Protein AF-A0A329RQS7-F1 (afdb_monomer)

Mean predicted aligned error: 16.77 Å

Sequence (158 aa):
MLISIALVVTLAASLAPSSAFSFSSLFDESSTSARTAVDSSSTGVDADLSDGSDIKPRQPMLDAKEWFLSEEEITDSRGGIPRDDMAVYTTGNKVASYTVADEFFNAVYDDLSATNEGDRVMLATWMAALVPLKPDEDPTGKKTGFKEVFSGIVERGG

Foldseek 3Di:
DDDDDDDDDDDDDDDDDDDDDDCVVVPPPPDDDDDDDDDDDDPPPPPPPDPCPPPDDDDDDPDVPVVWDDQCRVCVVVVNHGDPPDDRDDPPDDDDDDPDLLVVLVVVLVVLQPAAAPDDDDDDDPDDDQAFSHCVVPVPNPCRTPVNSVVVNVVRHD

Organism: NCBI:txid29920

Radius of gyration: 29.89 Å; Cα contacts (8 Å, |Δi|>4): 91; chains: 1; bounding box: 60×69×87 Å

Structure (mmCIF, N/CA/C/O backbone):
data_AF-A0A329RQS7-F1
#
_entry.id   AF-A0A329RQS7-F1
#
loop_
_atom_site.group_PDB
_atom_site.id
_atom_site.type_symbol
_atom_site.label_atom_id
_atom_site.label_alt_id
_atom_site.label_comp_id
_atom_site.label_asym_id
_atom_site.label_entity_id
_atom_site.label_seq_id
_atom_site.pdbx_PDB_ins_code
_atom_site.Cartn_x
_atom_site.Cartn_y
_atom_site.Cartn_z
_atom_site.occupancy
_atom_site.B_iso_or_equiv
_atom_site.auth_seq_id
_atom_site.auth_comp_id
_atom_site.auth_asym_id
_atom_site.auth_atom_id
_atom_site.pdbx_PDB_model_num
ATOM 1 N N . MET A 1 1 ? -32.524 24.913 57.930 1.00 37.19 1 MET A N 1
ATOM 2 C CA . MET A 1 1 ? -32.203 25.928 56.908 1.00 37.19 1 MET A CA 1
ATOM 3 C C . MET A 1 1 ? -30.880 25.520 56.276 1.00 37.19 1 MET A C 1
ATOM 5 O O . MET A 1 1 ? -29.849 25.660 56.913 1.00 37.19 1 MET A O 1
ATOM 9 N N . LEU A 1 2 ? -30.929 24.885 55.105 1.00 34.84 2 LEU A N 1
ATOM 10 C CA . LEU A 1 2 ? -29.767 24.407 54.349 1.00 34.84 2 LEU A CA 1
ATOM 11 C C . LEU A 1 2 ? -30.002 24.833 52.899 1.00 34.84 2 LEU A C 1
ATOM 13 O O . LEU A 1 2 ? -30.989 24.432 52.287 1.00 34.84 2 LEU A O 1
ATOM 17 N N . ILE A 1 3 ? -29.157 25.737 52.413 1.00 41.22 3 ILE A N 1
ATOM 18 C CA . ILE A 1 3 ? -29.257 26.346 51.087 1.00 41.22 3 ILE A CA 1
ATOM 19 C C . ILE A 1 3 ? -28.595 25.388 50.093 1.00 41.22 3 ILE A C 1
ATOM 21 O O . ILE A 1 3 ? -27.411 25.088 50.219 1.00 41.22 3 ILE A O 1
ATOM 25 N N . SER A 1 4 ? -29.369 24.893 49.126 1.00 39.28 4 SER A N 1
ATOM 26 C CA . SER A 1 4 ? -28.854 24.142 47.976 1.00 39.28 4 SER A CA 1
ATOM 27 C C . SER A 1 4 ? -28.375 25.130 46.913 1.00 39.28 4 SER A C 1
ATOM 29 O O . SER A 1 4 ? -29.148 25.984 46.485 1.00 39.28 4 SER A O 1
ATOM 31 N N . ILE A 1 5 ? -27.115 25.024 46.488 1.00 44.94 5 ILE A N 1
ATOM 32 C CA . ILE A 1 5 ? -26.563 25.795 45.367 1.00 44.94 5 ILE A CA 1
ATOM 33 C C . ILE A 1 5 ? -26.528 24.868 44.152 1.00 44.94 5 ILE A C 1
ATOM 35 O O . ILE A 1 5 ? -25.780 23.894 44.132 1.00 44.94 5 ILE A O 1
ATOM 39 N N . ALA A 1 6 ? -27.357 25.163 43.152 1.00 44.59 6 ALA A N 1
ATOM 40 C CA . ALA A 1 6 ? -27.298 24.533 41.839 1.00 44.59 6 ALA A CA 1
ATOM 41 C C . ALA A 1 6 ? -26.322 25.320 40.950 1.00 44.59 6 ALA A C 1
ATOM 43 O O . ALA A 1 6 ? -26.495 26.523 40.754 1.00 44.59 6 ALA A O 1
ATOM 44 N N . LEU A 1 7 ? -25.301 24.647 40.419 1.00 34.69 7 LEU A N 1
ATOM 45 C CA . LEU A 1 7 ? -24.380 25.201 39.428 1.00 34.69 7 LEU A CA 1
ATOM 46 C C . LEU A 1 7 ? -24.912 24.859 38.028 1.00 34.69 7 LEU A C 1
ATOM 48 O O . LEU A 1 7 ? -24.863 23.705 37.609 1.00 34.69 7 LEU A O 1
ATOM 52 N N . VAL A 1 8 ? -25.428 25.856 37.313 1.00 44.06 8 VAL A N 1
ATOM 53 C CA . VAL A 1 8 ? -25.793 25.743 35.893 1.00 44.06 8 VAL A CA 1
ATOM 54 C C . VAL A 1 8 ? -24.621 26.268 35.069 1.00 44.06 8 VAL A C 1
ATOM 56 O O . VAL A 1 8 ? -24.262 27.437 35.183 1.00 44.06 8 VAL A O 1
ATOM 59 N N . VAL A 1 9 ? -24.016 25.410 34.247 1.00 41.53 9 VAL A N 1
ATOM 60 C CA . VAL A 1 9 ? -22.969 25.796 33.290 1.00 41.53 9 VAL A CA 1
ATOM 61 C C . VAL A 1 9 ? -23.601 25.865 31.901 1.00 41.53 9 VAL A C 1
ATOM 63 O O . VAL A 1 9 ? -23.845 24.844 31.265 1.00 41.53 9 VAL A O 1
ATOM 66 N N . THR A 1 10 ? -23.903 27.075 31.434 1.00 47.44 10 THR A N 1
ATOM 67 C CA . THR A 1 10 ? -24.299 27.343 30.045 1.00 47.44 10 THR A CA 1
ATOM 68 C C . THR A 1 10 ? -23.053 27.462 29.170 1.00 47.44 10 THR A C 1
ATOM 70 O O . THR A 1 10 ? -22.298 28.424 29.301 1.00 47.44 10 THR A O 1
ATOM 73 N N . LEU A 1 11 ? -22.842 26.501 28.267 1.00 43.25 11 LEU A N 1
ATOM 74 C CA . LEU A 1 11 ? -21.805 26.562 27.237 1.00 43.25 11 LEU A CA 1
ATOM 75 C C . LEU A 1 11 ? -22.360 27.300 26.008 1.00 43.25 11 LEU A C 1
ATOM 77 O O . LEU A 1 11 ? -23.133 26.739 25.236 1.00 43.25 11 LEU A O 1
ATOM 81 N N . ALA A 1 12 ? -21.991 28.570 25.839 1.00 45.19 12 ALA A N 1
ATOM 82 C CA . ALA A 1 12 ? -22.287 29.324 24.625 1.00 45.19 12 ALA A CA 1
ATOM 83 C C . ALA A 1 12 ? -21.252 28.967 23.545 1.00 45.19 12 ALA A C 1
ATOM 85 O O . ALA A 1 12 ? -20.104 29.402 23.612 1.00 45.19 12 ALA A O 1
ATOM 86 N N . ALA A 1 13 ? -21.645 28.164 22.555 1.00 46.25 13 ALA A N 1
ATOM 87 C CA . ALA A 1 13 ? -20.839 27.935 21.361 1.00 46.25 13 ALA A CA 1
ATOM 88 C C . ALA A 1 13 ? -20.975 29.1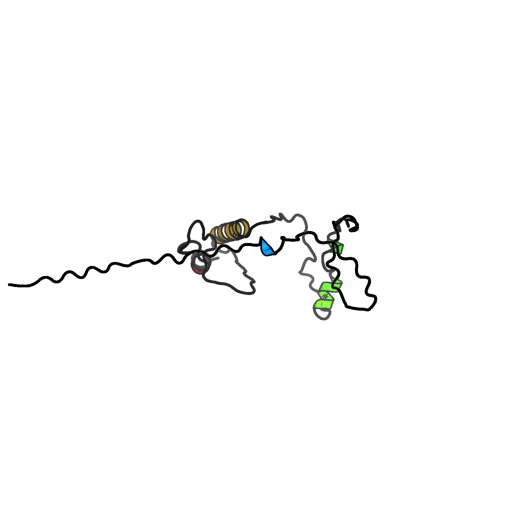48 20.424 1.00 46.25 13 ALA A C 1
ATOM 90 O O . ALA A 1 13 ? -21.986 29.303 19.739 1.00 46.25 13 ALA A O 1
ATOM 91 N N . SER A 1 14 ? -19.978 30.034 20.399 1.00 49.66 14 SER A N 1
ATOM 92 C CA . SER A 1 14 ? -19.885 31.063 19.362 1.00 49.66 14 SER A CA 1
ATOM 93 C C . SER A 1 14 ? -19.441 30.404 18.053 1.00 49.66 14 SER A C 1
ATOM 95 O O . SER A 1 14 ? -18.270 30.055 17.902 1.00 49.66 14 SER A O 1
ATOM 97 N N . LEU A 1 15 ? -20.371 30.220 17.112 1.00 46.75 15 LEU A N 1
ATOM 98 C CA . LEU A 1 15 ? -20.053 29.896 15.721 1.00 46.75 15 LEU A CA 1
ATOM 99 C C . LEU A 1 15 ? -19.273 31.076 15.130 1.00 46.75 15 LEU A C 1
ATOM 101 O O . LEU A 1 15 ? -19.827 32.161 14.953 1.00 46.75 15 LEU A O 1
ATOM 105 N N . ALA A 1 16 ? -17.984 30.886 14.858 1.00 56.25 16 ALA A N 1
ATOM 106 C CA . ALA A 1 16 ? -17.230 31.849 14.070 1.00 56.25 16 ALA A CA 1
ATOM 107 C C . ALA A 1 16 ? -17.782 31.845 12.630 1.00 56.25 16 ALA A C 1
ATOM 109 O O . ALA A 1 16 ? -18.023 30.763 12.084 1.00 56.25 16 ALA A O 1
ATOM 110 N N . PRO A 1 17 ? -18.008 33.014 12.008 1.00 52.38 17 PRO A N 1
ATOM 111 C CA . PRO A 1 17 ? -18.493 33.076 10.637 1.00 52.38 17 PRO A CA 1
ATOM 112 C C . PRO A 1 17 ? -17.453 32.465 9.693 1.00 52.38 17 PRO A C 1
ATOM 114 O O . PRO A 1 17 ? -16.278 32.829 9.715 1.00 52.38 17 PRO A O 1
ATOM 117 N N . SER A 1 18 ? -17.890 31.510 8.877 1.00 55.22 18 SER A N 1
ATOM 118 C CA . SER A 1 18 ? -17.082 30.895 7.830 1.00 55.22 18 SER A CA 1
ATOM 119 C C . SER A 1 18 ? -16.795 31.936 6.749 1.00 55.22 18 SER A C 1
ATOM 121 O O . SER A 1 18 ? -17.705 32.374 6.046 1.00 55.22 18 SER A O 1
ATOM 123 N N . SER A 1 19 ? -15.540 32.350 6.611 1.00 58.09 19 SER A N 1
ATOM 124 C CA . SER A 1 19 ? -15.122 33.199 5.497 1.00 58.09 19 SER A CA 1
ATOM 125 C C . SER A 1 19 ? -15.087 32.362 4.219 1.00 58.09 19 SER A C 1
ATOM 127 O O . SER A 1 19 ? -14.251 31.472 4.080 1.00 58.09 19 SER A O 1
ATOM 129 N N . ALA A 1 20 ? -16.001 32.633 3.289 1.00 60.44 20 ALA A N 1
ATOM 130 C CA . ALA A 1 20 ? -15.934 32.092 1.938 1.00 60.44 20 ALA A CA 1
ATOM 131 C C . ALA A 1 20 ? -14.853 32.842 1.145 1.00 60.44 20 ALA A C 1
ATOM 133 O O . ALA A 1 20 ? -14.838 34.074 1.112 1.00 60.44 20 ALA A O 1
ATOM 134 N N . PHE A 1 21 ? -13.951 32.106 0.501 1.00 54.41 21 PHE A N 1
ATOM 135 C CA . PHE A 1 21 ? -13.006 32.683 -0.450 1.00 54.41 21 PHE A CA 1
ATOM 136 C C . PHE A 1 21 ? -13.760 33.072 -1.729 1.00 54.41 21 PHE A C 1
ATOM 138 O O . PHE A 1 21 ? -14.478 32.251 -2.298 1.00 54.41 21 PHE A O 1
ATOM 145 N N . SER A 1 22 ? -13.615 34.325 -2.168 1.00 59.66 22 SER A N 1
ATOM 146 C CA . SER A 1 22 ? -14.189 34.822 -3.422 1.00 59.66 22 SER A CA 1
ATOM 147 C C . SER A 1 22 ? -13.079 35.090 -4.434 1.00 59.66 22 SER A C 1
ATOM 149 O O . SER A 1 22 ? -12.113 35.783 -4.123 1.00 59.66 22 SER A O 1
ATOM 151 N N . PHE A 1 23 ? -13.237 34.556 -5.646 1.00 60.09 23 PHE A N 1
ATOM 152 C CA . PHE A 1 23 ? -12.310 34.734 -6.771 1.00 60.09 23 PHE A CA 1
ATOM 153 C C . PHE A 1 23 ? -12.781 35.798 -7.771 1.00 60.09 23 PHE A C 1
ATOM 155 O O . PHE A 1 23 ? -12.203 35.933 -8.845 1.00 60.09 23 PHE A O 1
ATOM 162 N N . SER A 1 24 ? -13.821 36.571 -7.443 1.00 62.41 24 SER A N 1
ATOM 163 C CA . SER A 1 24 ? -14.391 37.569 -8.358 1.00 62.41 24 SER A CA 1
ATOM 164 C C . SER A 1 24 ? -13.375 38.620 -8.813 1.00 62.41 24 SER A C 1
ATOM 166 O O . SER A 1 24 ? -13.443 39.067 -9.949 1.00 62.41 24 SER A O 1
ATOM 168 N N . SER A 1 25 ? -12.393 38.966 -7.976 1.00 59.50 25 SER A N 1
ATOM 169 C CA . SER A 1 25 ? -11.342 39.925 -8.342 1.00 59.50 25 SER A CA 1
ATOM 170 C C . SER A 1 25 ? -10.307 39.370 -9.323 1.00 59.50 25 SER A C 1
ATOM 172 O O . SER A 1 25 ? -9.495 40.135 -9.827 1.00 59.50 25 SER A O 1
ATOM 174 N N . LEU A 1 26 ? -10.280 38.052 -9.550 1.00 62.12 26 LEU A N 1
ATOM 175 C CA . LEU A 1 26 ? -9.303 37.409 -10.430 1.00 62.12 26 LEU A CA 1
ATOM 176 C C . LEU A 1 26 ? -9.749 37.438 -11.902 1.00 62.12 26 LEU A C 1
ATOM 178 O O . LEU A 1 26 ? -8.913 37.313 -12.787 1.00 62.12 26 LEU A O 1
ATOM 182 N N . PHE A 1 27 ? -11.043 37.655 -12.159 1.00 65.56 27 PHE A N 1
ATOM 183 C CA . PHE A 1 27 ? -11.628 37.678 -13.505 1.00 65.56 27 PHE A CA 1
ATOM 184 C C . PHE A 1 27 ? -12.281 39.018 -13.873 1.00 65.56 27 PHE A C 1
ATOM 186 O O . PHE A 1 27 ? -12.952 39.105 -14.899 1.00 65.56 27 PHE A O 1
ATOM 193 N N . ASP A 1 28 ? -12.104 40.063 -13.058 1.00 46.34 28 ASP A N 1
ATOM 194 C CA . ASP A 1 28 ? -12.634 41.398 -13.354 1.00 46.34 28 ASP A CA 1
ATOM 195 C C . ASP A 1 28 ? -11.694 42.148 -14.312 1.00 46.34 28 ASP A C 1
ATOM 197 O O . ASP A 1 28 ? -11.017 43.114 -13.960 1.00 46.34 28 ASP A O 1
ATOM 201 N N . GLU A 1 29 ? -11.598 41.651 -15.545 1.00 52.84 29 GLU A N 1
ATOM 202 C CA . GLU A 1 29 ? -10.925 42.351 -16.634 1.00 52.84 29 GLU A CA 1
ATOM 203 C C . GLU A 1 29 ? -11.917 43.336 -17.268 1.00 52.84 29 GLU A C 1
ATOM 205 O O . GLU A 1 29 ? -12.576 43.058 -18.273 1.00 52.84 29 GLU A O 1
ATOM 210 N N . SER A 1 30 ? -12.057 44.519 -16.659 1.00 48.28 30 SER A N 1
ATOM 211 C CA . SER A 1 30 ? -12.755 45.621 -17.318 1.00 48.28 30 SER A CA 1
ATOM 212 C C . SER A 1 30 ? -11.907 46.092 -18.503 1.00 48.28 30 SER A C 1
ATOM 214 O O . SER A 1 30 ? -10.851 46.710 -18.356 1.00 48.28 30 SER A O 1
ATOM 216 N N . SER A 1 31 ? -12.381 45.757 -19.695 1.00 53.84 31 SER A N 1
ATOM 217 C CA . SER A 1 31 ? -11.849 46.150 -20.991 1.00 53.84 31 SER A CA 1
ATOM 218 C C . SER A 1 31 ? -11.567 47.654 -21.069 1.00 53.84 31 SER A C 1
ATOM 220 O O . SER A 1 31 ? -12.496 48.455 -21.151 1.00 53.84 31 SER A O 1
ATOM 222 N N . THR A 1 32 ? -10.293 48.052 -21.115 1.00 38.25 32 THR A N 1
ATOM 223 C CA . THR A 1 32 ? -9.894 49.363 -21.647 1.00 38.25 32 THR A CA 1
ATOM 224 C C . THR A 1 32 ? -8.650 49.213 -22.510 1.00 38.25 32 THR A C 1
ATOM 226 O O . THR A 1 32 ? -7.540 49.001 -22.031 1.00 38.25 32 THR A O 1
ATOM 229 N N . SER A 1 33 ? -8.854 49.342 -23.821 1.00 51.50 33 SER A N 1
ATOM 230 C CA . SER A 1 33 ? -7.791 49.488 -24.806 1.00 51.50 33 SER A CA 1
ATOM 231 C C . SER A 1 33 ? -6.909 50.697 -24.485 1.00 51.50 33 SER A C 1
ATOM 233 O O . SER A 1 33 ? -7.376 51.832 -24.527 1.00 51.50 33 SER A O 1
ATOM 235 N N . ALA A 1 34 ? -5.614 50.469 -24.285 1.00 37.56 34 ALA A N 1
ATOM 236 C CA . ALA A 1 34 ? -4.595 51.497 -24.446 1.00 37.56 34 ALA A CA 1
ATOM 237 C C . ALA A 1 34 ? -3.377 50.884 -25.144 1.00 37.56 34 ALA A C 1
ATOM 239 O O . ALA A 1 34 ? -2.649 50.062 -24.596 1.00 37.56 34 ALA A O 1
ATOM 240 N N . ARG A 1 35 ? -3.207 51.270 -26.409 1.00 49.19 35 ARG A N 1
ATOM 241 C CA . ARG A 1 35 ? -2.043 50.956 -27.232 1.00 49.19 35 ARG A CA 1
ATOM 242 C C . ARG A 1 35 ? -0.842 51.726 -26.688 1.00 49.19 35 ARG A C 1
ATOM 244 O O . ARG A 1 35 ? -0.833 52.949 -26.797 1.00 49.19 35 ARG A O 1
ATOM 251 N N . THR A 1 36 ? 0.185 51.021 -26.227 1.00 33.25 36 THR A N 1
ATOM 252 C CA . THR A 1 36 ? 1.517 51.609 -26.053 1.00 33.25 36 THR A CA 1
ATOM 253 C C . THR A 1 36 ? 2.557 50.574 -26.454 1.00 33.25 36 THR A C 1
ATOM 255 O O . THR A 1 36 ? 2.734 49.564 -25.782 1.00 33.25 36 THR A O 1
ATOM 258 N N . ALA A 1 37 ? 3.207 50.807 -27.593 1.00 51.38 37 ALA A N 1
ATOM 259 C CA . ALA A 1 37 ? 4.373 50.045 -28.007 1.00 51.38 37 ALA A CA 1
ATOM 260 C C . ALA A 1 37 ? 5.547 50.414 -27.091 1.00 51.38 37 ALA A C 1
ATOM 262 O O . ALA A 1 37 ? 5.928 51.583 -27.033 1.00 51.38 37 ALA A O 1
ATOM 263 N N . VAL A 1 38 ? 6.107 49.428 -26.388 1.00 36.81 38 VAL A N 1
ATOM 264 C CA . VAL A 1 38 ? 7.395 49.545 -25.697 1.00 36.81 38 VAL A CA 1
ATOM 265 C C . VAL A 1 38 ? 8.203 48.294 -26.012 1.00 36.81 38 VAL A C 1
ATOM 267 O O . VAL A 1 38 ? 7.871 47.189 -25.594 1.00 36.81 38 VAL A O 1
ATOM 270 N N . ASP A 1 39 ? 9.244 48.512 -26.803 1.00 48.09 39 ASP A N 1
ATOM 271 C CA . ASP A 1 39 ? 10.346 47.593 -27.035 1.00 48.09 39 ASP A CA 1
ATOM 272 C C . ASP A 1 39 ? 11.293 47.644 -25.827 1.00 48.09 39 ASP A C 1
ATOM 274 O O . ASP A 1 39 ? 11.769 48.728 -25.479 1.00 48.09 39 ASP A O 1
ATOM 278 N N . SER A 1 40 ? 11.513 46.497 -25.176 1.00 40.81 40 SER A N 1
ATOM 279 C CA . SER A 1 40 ? 12.759 46.055 -24.516 1.00 40.81 40 SER A CA 1
ATOM 280 C C . SER A 1 40 ? 12.462 45.047 -23.402 1.00 40.81 40 SER A C 1
ATOM 282 O O . SER A 1 40 ? 11.934 45.397 -22.349 1.00 40.81 40 SER A O 1
ATOM 284 N N . SER A 1 41 ? 12.868 43.800 -23.649 1.00 46.62 41 SER A N 1
ATOM 285 C CA . SER A 1 41 ? 13.385 42.828 -22.674 1.00 46.62 41 SER A CA 1
ATOM 286 C C . SER A 1 41 ? 12.870 42.937 -21.229 1.00 46.62 41 SER A C 1
ATOM 288 O O . SER A 1 41 ? 13.530 43.498 -20.350 1.00 46.62 41 SER A O 1
ATOM 290 N N . SER A 1 42 ? 11.752 42.281 -20.951 1.00 40.16 42 SER A N 1
ATOM 291 C CA . SER A 1 42 ? 11.465 41.744 -19.628 1.00 40.16 42 SER A CA 1
ATOM 292 C C . SER A 1 42 ? 11.031 40.299 -19.811 1.00 40.16 42 SER A C 1
ATOM 294 O O . SER A 1 42 ? 10.265 39.966 -20.710 1.00 40.16 42 SER A O 1
ATOM 296 N N . THR A 1 43 ? 11.624 39.429 -19.007 1.00 48.16 43 THR A N 1
ATOM 297 C CA . THR A 1 43 ? 11.388 37.992 -18.933 1.00 48.16 43 THR A CA 1
ATOM 298 C C . THR A 1 43 ? 9.956 37.760 -18.450 1.00 48.16 43 THR A C 1
ATOM 300 O O . THR A 1 43 ? 9.712 37.484 -17.278 1.00 48.16 43 THR A O 1
ATOM 303 N N . GLY A 1 44 ? 8.990 37.979 -19.340 1.00 47.59 44 GLY A N 1
ATOM 304 C CA . GLY A 1 44 ? 7.618 37.554 -19.160 1.00 47.59 44 GLY A CA 1
ATOM 305 C C . GLY A 1 44 ? 7.643 36.041 -19.135 1.00 47.59 44 GLY A C 1
ATOM 306 O O . GLY A 1 44 ? 8.083 35.407 -20.091 1.00 47.59 44 GLY A O 1
ATOM 307 N N . VAL A 1 45 ? 7.250 35.458 -18.009 1.00 55.00 45 VAL A N 1
ATOM 308 C CA . VAL A 1 45 ? 6.819 34.068 -17.999 1.00 55.00 45 VAL A CA 1
ATOM 309 C C . VAL A 1 45 ? 5.575 34.065 -18.876 1.00 55.00 45 VAL A C 1
ATOM 311 O O . VAL A 1 45 ? 4.490 34.395 -18.401 1.00 55.00 45 VAL A O 1
ATOM 314 N N . ASP A 1 46 ? 5.766 33.817 -20.172 1.00 57.09 46 ASP A N 1
ATOM 315 C CA . ASP A 1 46 ? 4.696 33.414 -21.067 1.00 57.09 46 ASP A CA 1
ATOM 316 C C . ASP A 1 46 ? 4.088 32.192 -20.389 1.00 57.09 46 ASP A C 1
ATOM 318 O O . ASP A 1 46 ? 4.681 31.112 -20.365 1.00 57.09 46 ASP A O 1
ATOM 322 N N . ALA A 1 47 ? 2.966 32.401 -19.695 1.00 65.88 47 ALA A N 1
ATOM 323 C CA . ALA A 1 47 ? 2.148 31.298 -19.247 1.00 65.88 47 ALA A CA 1
ATOM 324 C C . ALA A 1 47 ? 1.910 30.465 -20.500 1.00 65.88 47 ALA A C 1
ATOM 326 O O . ALA A 1 47 ? 1.475 31.005 -21.515 1.00 65.88 47 ALA A O 1
ATOM 327 N N . ASP A 1 48 ? 2.299 29.199 -20.463 1.00 70.75 48 ASP A N 1
ATOM 328 C CA . ASP A 1 48 ? 2.084 28.287 -21.571 1.00 70.75 48 ASP A CA 1
ATOM 329 C C . ASP A 1 48 ? 0.565 28.160 -21.771 1.00 70.75 48 ASP A C 1
ATOM 331 O O . ASP A 1 48 ? -0.111 27.413 -21.068 1.00 70.75 48 ASP A O 1
ATOM 335 N N . LEU A 1 49 ? 0.011 29.001 -22.653 1.00 76.25 49 LEU A N 1
ATOM 336 C CA . LEU A 1 49 ? -1.414 29.078 -22.987 1.00 76.25 49 LEU A CA 1
ATOM 337 C C . LEU A 1 49 ? -1.798 27.986 -23.998 1.00 76.25 49 LEU A C 1
ATOM 339 O O . LEU A 1 49 ? -2.741 28.171 -24.769 1.00 76.25 49 LEU A O 1
ATOM 343 N N . SER A 1 50 ? -1.053 26.877 -24.039 1.00 81.62 50 SER A N 1
ATOM 344 C CA . SER A 1 50 ? -1.385 25.727 -24.871 1.00 81.62 50 SER A CA 1
ATOM 345 C C . SER A 1 50 ? -2.806 25.252 -24.551 1.00 81.62 50 SER A C 1
ATOM 347 O O . SER A 1 50 ? -3.148 24.927 -23.413 1.00 81.62 50 SER A O 1
ATOM 349 N N . ASP A 1 51 ? -3.643 25.191 -25.586 1.00 83.00 51 ASP A N 1
ATOM 350 C CA . ASP A 1 51 ? -4.960 24.550 -25.548 1.00 83.00 51 ASP A CA 1
ATOM 351 C C . ASP A 1 51 ? -4.861 23.024 -25.749 1.00 83.00 51 ASP A C 1
ATOM 353 O O . ASP A 1 51 ? -5.871 22.333 -25.896 1.00 83.00 51 ASP A O 1
ATOM 357 N N . GLY A 1 52 ? -3.632 22.497 -25.766 1.00 80.38 52 GLY A N 1
ATOM 358 C CA . GLY A 1 52 ? -3.310 21.098 -25.995 1.00 80.38 52 GLY A CA 1
ATOM 359 C C . GLY A 1 52 ? -3.342 20.667 -27.463 1.00 80.38 52 GLY A C 1
ATOM 360 O O . GLY A 1 52 ? -3.066 19.500 -27.736 1.00 80.38 52 GLY A O 1
ATOM 361 N N . SER A 1 53 ? -3.652 21.556 -28.417 1.00 84.06 53 SER A N 1
ATOM 362 C CA . SER A 1 53 ? -3.709 21.209 -29.848 1.00 84.06 53 SER A CA 1
ATOM 363 C C . SER A 1 53 ? -2.329 21.020 -30.493 1.00 84.06 53 SER A C 1
ATOM 365 O O . SER A 1 53 ? -2.195 20.285 -31.475 1.00 84.06 53 SER A O 1
ATOM 367 N N . ASP A 1 54 ? -1.290 21.633 -29.925 1.00 86.31 54 ASP A N 1
ATOM 368 C CA . ASP A 1 54 ? 0.109 21.489 -30.332 1.00 86.31 54 ASP A CA 1
ATOM 369 C C . ASP A 1 54 ? 0.779 20.230 -29.745 1.00 86.31 54 ASP A C 1
ATOM 371 O O . ASP A 1 54 ? 1.813 19.769 -30.248 1.00 86.31 54 ASP A O 1
ATOM 375 N N . ILE A 1 55 ? 0.157 19.610 -28.736 1.00 85.56 55 ILE A N 1
ATOM 376 C CA . ILE A 1 55 ? 0.629 18.365 -28.133 1.00 85.56 55 ILE A CA 1
ATOM 377 C C . ILE A 1 55 ? 0.347 17.211 -29.093 1.00 85.56 55 ILE A C 1
ATOM 379 O O . ILE A 1 55 ? -0.788 16.777 -29.276 1.00 85.56 55 ILE A O 1
ATOM 383 N N . LYS A 1 56 ? 1.405 16.637 -29.672 1.00 85.94 56 LYS A N 1
ATOM 384 C CA . LYS A 1 56 ? 1.301 15.379 -30.422 1.00 85.94 56 LYS A CA 1
ATOM 385 C C . LYS A 1 56 ? 1.022 14.231 -29.444 1.00 85.94 56 LYS A C 1
ATOM 387 O O . LYS A 1 56 ? 1.914 13.918 -28.647 1.00 85.94 56 LYS A O 1
ATOM 392 N N . PRO A 1 57 ? -0.149 13.565 -29.501 1.00 82.12 57 PRO A N 1
ATOM 393 C CA . PRO A 1 57 ? -0.441 12.454 -28.606 1.00 82.12 57 PRO A CA 1
ATOM 394 C C . PRO A 1 57 ? 0.572 11.336 -28.844 1.00 82.12 57 PRO A C 1
ATOM 396 O O . PRO A 1 57 ? 0.661 10.783 -29.942 1.00 82.12 57 PRO A O 1
ATOM 399 N N . ARG A 1 58 ? 1.359 11.004 -27.822 1.00 83.75 58 ARG A N 1
ATOM 400 C CA . ARG A 1 58 ? 2.195 9.804 -27.842 1.00 83.75 58 ARG A CA 1
ATOM 401 C C . ARG A 1 58 ? 1.365 8.661 -27.295 1.00 83.75 58 ARG A C 1
ATOM 403 O O . ARG A 1 58 ? 0.864 8.749 -26.175 1.00 83.75 58 ARG A O 1
ATOM 410 N N . GLN A 1 59 ? 1.201 7.609 -28.093 1.00 81.06 59 GLN A N 1
ATOM 411 C CA . GLN A 1 59 ? 0.629 6.380 -27.565 1.00 81.06 59 GLN A CA 1
ATOM 412 C C . GLN A 1 59 ? 1.552 5.853 -26.460 1.00 81.06 59 GLN A C 1
ATOM 414 O O . GLN A 1 59 ? 2.776 5.914 -26.618 1.00 81.06 59 GLN A O 1
ATOM 419 N N . PRO A 1 60 ? 0.992 5.388 -25.335 1.00 81.50 60 PRO A N 1
ATOM 420 C CA . PRO A 1 60 ? 1.791 4.767 -24.295 1.00 81.50 60 PRO A CA 1
ATOM 421 C C . PRO A 1 60 ? 2.517 3.554 -24.879 1.00 81.50 60 PRO A C 1
ATOM 423 O O . PRO A 1 60 ? 1.965 2.832 -25.712 1.00 81.50 60 PRO A O 1
ATOM 426 N N . MET A 1 61 ? 3.759 3.344 -24.447 1.00 83.50 61 MET A N 1
ATOM 427 C CA . MET A 1 61 ? 4.503 2.140 -24.802 1.00 83.50 61 MET A CA 1
ATOM 428 C C . MET A 1 61 ? 3.746 0.926 -24.255 1.00 83.50 61 MET A C 1
ATOM 430 O O . MET A 1 61 ? 3.249 0.963 -23.130 1.00 83.50 61 MET A O 1
ATOM 434 N N . LEU A 1 62 ? 3.583 -0.120 -25.062 1.00 83.56 62 LEU A N 1
ATOM 435 C CA . LEU A 1 62 ? 2.781 -1.292 -24.686 1.00 83.56 62 LEU A CA 1
ATOM 436 C C . LEU A 1 62 ? 3.647 -2.505 -24.332 1.00 83.56 62 LEU A C 1
ATOM 438 O O . LEU A 1 62 ? 3.135 -3.456 -23.742 1.00 83.56 62 LEU A O 1
ATOM 442 N N . ASP A 1 63 ? 4.936 -2.487 -24.681 1.00 84.50 63 ASP A N 1
ATOM 443 C CA . ASP A 1 63 ? 5.864 -3.552 -24.317 1.00 84.50 63 ASP A CA 1
ATOM 444 C C . ASP A 1 63 ? 6.372 -3.326 -22.890 1.00 84.50 63 ASP A C 1
ATOM 446 O O . ASP A 1 63 ? 7.015 -2.323 -22.590 1.00 84.50 63 ASP A O 1
ATOM 450 N N . ALA A 1 64 ? 6.100 -4.279 -21.999 1.00 81.88 64 ALA A N 1
ATOM 451 C CA . ALA A 1 64 ? 6.543 -4.236 -20.610 1.00 81.88 64 ALA A CA 1
ATOM 452 C C . ALA A 1 64 ? 8.070 -4.060 -20.484 1.00 81.88 64 ALA A C 1
ATOM 454 O O . ALA A 1 64 ? 8.529 -3.386 -19.564 1.00 81.88 64 ALA A O 1
ATOM 455 N N . LYS A 1 65 ? 8.858 -4.600 -21.423 1.00 83.75 65 LYS A N 1
ATOM 456 C CA . LYS A 1 65 ? 10.325 -4.470 -21.419 1.00 83.75 65 LYS A CA 1
ATOM 457 C C . LYS A 1 65 ? 10.816 -3.037 -21.616 1.00 83.75 65 LYS A C 1
ATOM 459 O O . LYS A 1 65 ? 11.966 -2.756 -21.319 1.00 83.75 65 LYS A O 1
ATOM 464 N N . GLU A 1 66 ? 9.9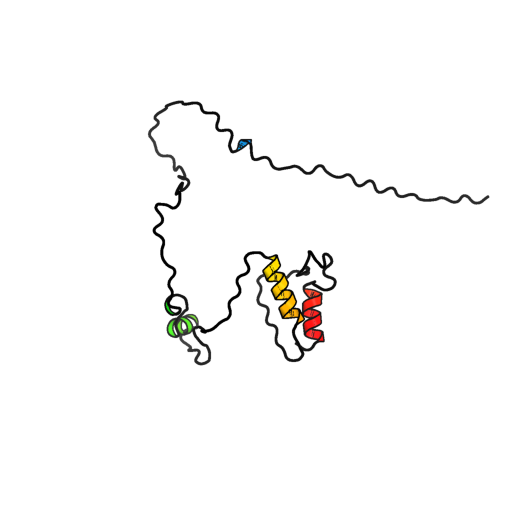67 -2.150 -22.126 1.00 86.31 66 GLU A N 1
ATOM 465 C CA . GLU A 1 66 ? 10.290 -0.730 -22.293 1.00 86.31 66 GLU A CA 1
ATOM 466 C C . GLU A 1 66 ? 9.991 0.086 -21.022 1.00 86.31 66 GLU A C 1
ATOM 468 O O . GLU A 1 66 ? 10.455 1.217 -20.898 1.00 86.31 66 GLU A O 1
ATOM 473 N N . TRP A 1 67 ? 9.234 -0.477 -20.070 1.00 84.38 67 TRP A N 1
ATOM 474 C CA . TRP A 1 67 ? 8.870 0.171 -18.800 1.00 84.38 67 TRP A CA 1
ATOM 475 C C . TRP A 1 67 ? 9.663 -0.341 -17.602 1.00 84.38 67 TRP A C 1
ATOM 477 O O . TRP A 1 67 ? 9.894 0.409 -16.653 1.00 84.38 67 TRP A O 1
ATOM 487 N N . PHE A 1 68 ? 10.005 -1.628 -17.604 1.00 88.94 68 PHE A N 1
ATOM 488 C CA . PHE A 1 68 ? 10.693 -2.277 -16.495 1.00 88.94 68 PHE A CA 1
ATOM 489 C C . PHE A 1 68 ? 12.191 -2.378 -16.773 1.00 88.94 68 PHE A C 1
ATOM 491 O O . PHE A 1 68 ? 12.609 -2.462 -17.924 1.00 88.94 68 PHE A O 1
ATOM 498 N N . LEU A 1 69 ? 12.985 -2.380 -15.699 1.00 88.75 69 LEU A N 1
ATOM 499 C CA . LEU A 1 69 ? 14.431 -2.611 -15.773 1.00 88.75 69 LEU A CA 1
ATOM 500 C C . LEU A 1 69 ? 14.716 -3.947 -16.459 1.00 88.75 69 LEU A C 1
ATOM 502 O O . LEU A 1 69 ? 13.860 -4.808 -16.482 1.00 88.75 69 LEU A O 1
ATOM 506 N N . SER A 1 70 ? 15.911 -4.155 -16.977 1.00 90.88 70 SER A N 1
ATOM 507 C CA . SER A 1 70 ? 16.423 -5.453 -17.413 1.00 90.88 70 SER A CA 1
ATOM 508 C C . SER A 1 70 ? 17.174 -6.163 -16.279 1.00 90.88 70 SER A C 1
ATOM 510 O O . SER A 1 70 ? 17.483 -5.570 -15.243 1.00 90.88 70 SER A O 1
ATOM 512 N N . GLU A 1 71 ? 17.502 -7.446 -16.463 1.00 90.75 71 GLU A N 1
ATOM 513 C CA . GLU A 1 71 ? 18.357 -8.186 -15.517 1.00 90.75 71 GLU A CA 1
ATOM 514 C C . GLU A 1 71 ? 19.735 -7.526 -15.356 1.00 90.75 71 GLU A C 1
ATOM 516 O O . GLU A 1 71 ? 20.273 -7.470 -14.248 1.00 90.75 71 GLU A O 1
ATOM 521 N N . GLU A 1 72 ? 20.279 -6.992 -16.452 1.00 91.69 72 GLU A N 1
ATOM 522 C CA . GLU A 1 72 ? 21.545 -6.256 -16.472 1.00 91.69 72 GLU A CA 1
ATOM 523 C C . GLU A 1 72 ? 21.437 -4.978 -15.634 1.00 91.69 72 GLU A C 1
ATOM 525 O O . GLU A 1 72 ? 22.212 -4.791 -14.701 1.00 91.69 72 GLU A O 1
ATOM 530 N N . GLU A 1 73 ? 20.403 -4.160 -15.850 1.00 91.69 73 GLU A N 1
ATOM 531 C CA . GLU A 1 73 ? 20.197 -2.924 -15.082 1.00 91.69 73 GLU A CA 1
ATOM 532 C C . GLU A 1 73 ? 19.960 -3.182 -13.585 1.00 91.69 73 GLU A C 1
ATOM 534 O O . GLU A 1 73 ? 20.442 -2.430 -12.731 1.00 91.69 73 GLU A O 1
ATOM 539 N N . ILE A 1 74 ? 19.250 -4.260 -13.240 1.00 91.44 74 ILE A N 1
ATOM 540 C CA . ILE A 1 74 ? 19.073 -4.704 -11.849 1.00 91.44 74 ILE A CA 1
ATOM 541 C C . ILE A 1 74 ? 20.420 -5.097 -11.226 1.00 91.44 74 ILE A C 1
ATOM 543 O O . ILE A 1 74 ? 20.697 -4.755 -10.072 1.00 91.44 74 ILE A O 1
ATOM 547 N N . THR A 1 75 ? 21.248 -5.818 -11.979 1.00 92.81 75 THR A N 1
ATOM 548 C CA . THR A 1 75 ? 22.566 -6.299 -11.545 1.00 92.81 75 THR A CA 1
ATOM 549 C C . THR A 1 75 ? 23.532 -5.133 -11.336 1.00 92.81 75 THR A C 1
ATOM 551 O O . THR A 1 75 ? 24.171 -5.026 -10.282 1.00 92.81 75 THR A O 1
ATOM 554 N N . ASP A 1 76 ? 23.572 -4.200 -12.282 1.00 94.06 76 ASP A N 1
ATOM 555 C CA . ASP A 1 76 ? 24.415 -3.007 -12.236 1.00 94.06 76 ASP A CA 1
ATOM 556 C C . ASP A 1 76 ? 24.025 -2.077 -11.086 1.00 94.06 76 ASP A C 1
ATOM 558 O O . ASP A 1 76 ? 24.890 -1.611 -10.337 1.00 94.06 76 ASP A O 1
ATOM 562 N N . SER A 1 77 ? 22.721 -1.909 -10.839 1.00 89.50 77 SER A N 1
ATOM 563 C CA . SER A 1 77 ? 22.196 -1.149 -9.692 1.00 89.50 77 SER A CA 1
ATOM 564 C C . SER A 1 77 ? 22.648 -1.709 -8.335 1.00 89.50 77 SER A C 1
ATOM 566 O O . SER A 1 77 ? 22.536 -1.036 -7.308 1.00 89.50 77 SER A O 1
ATOM 568 N N . ARG A 1 78 ? 23.164 -2.945 -8.305 1.00 89.06 78 ARG A N 1
ATOM 569 C CA . ARG A 1 78 ? 23.637 -3.642 -7.103 1.00 89.06 78 ARG A CA 1
ATOM 570 C C . ARG A 1 78 ? 25.134 -3.951 -7.108 1.00 89.06 78 ARG A C 1
ATOM 572 O O . ARG A 1 78 ? 25.580 -4.792 -6.327 1.00 89.06 78 ARG A O 1
ATOM 579 N N . GLY A 1 79 ? 25.915 -3.251 -7.930 1.00 91.44 79 GLY A N 1
ATOM 580 C CA . GLY A 1 79 ? 27.370 -3.410 -7.975 1.00 91.44 79 GLY A CA 1
ATOM 581 C C . GLY A 1 79 ? 27.824 -4.680 -8.694 1.00 91.44 79 GLY A C 1
ATOM 582 O O . GLY A 1 79 ? 28.872 -5.226 -8.355 1.00 91.44 79 GLY A O 1
ATOM 583 N N . GLY A 1 80 ? 27.033 -5.164 -9.655 1.00 92.75 80 GLY A N 1
ATOM 584 C CA . GLY A 1 80 ? 27.405 -6.279 -10.523 1.00 92.75 80 GLY A CA 1
ATOM 585 C C . GLY A 1 80 ? 27.103 -7.669 -9.958 1.00 92.75 80 GLY A C 1
ATOM 586 O O . GLY A 1 80 ? 27.584 -8.653 -10.510 1.00 92.75 80 GLY A O 1
ATOM 587 N N . ILE A 1 81 ? 26.347 -7.776 -8.856 1.00 91.94 81 ILE A N 1
ATOM 588 C CA . ILE A 1 81 ? 25.950 -9.069 -8.272 1.00 91.94 81 ILE A CA 1
ATOM 589 C C . ILE A 1 81 ? 24.554 -9.457 -8.794 1.00 91.94 81 ILE A C 1
ATOM 591 O O . ILE A 1 81 ? 23.587 -8.780 -8.427 1.00 91.94 81 ILE A O 1
ATOM 595 N N . PRO A 1 82 ? 24.427 -10.538 -9.592 1.00 90.12 82 PRO A N 1
ATOM 596 C CA . PRO A 1 82 ? 23.143 -10.978 -10.138 1.00 90.12 82 PRO A CA 1
ATOM 597 C C . PRO A 1 82 ? 22.132 -11.398 -9.063 1.00 90.12 82 PRO A C 1
ATOM 599 O O . PRO A 1 82 ? 22.501 -11.808 -7.957 1.00 90.12 82 PRO A O 1
ATOM 602 N N . ARG A 1 83 ? 20.839 -11.320 -9.405 1.00 86.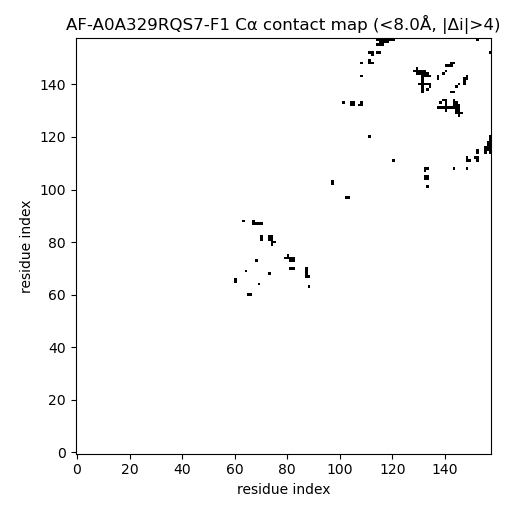75 83 ARG A N 1
ATOM 603 C CA . ARG A 1 83 ? 19.730 -11.886 -8.621 1.00 86.75 83 ARG A CA 1
ATOM 604 C C . ARG A 1 83 ? 18.927 -12.871 -9.456 1.00 86.75 83 ARG A C 1
ATOM 606 O O . ARG A 1 83 ? 17.943 -12.504 -10.090 1.00 86.75 83 ARG A O 1
ATOM 613 N N . ASP A 1 84 ? 19.328 -14.130 -9.379 1.00 87.81 84 ASP A N 1
ATOM 614 C CA . ASP A 1 84 ? 18.689 -15.222 -10.120 1.00 87.81 84 ASP A CA 1
ATOM 615 C C . ASP A 1 84 ? 17.307 -15.602 -9.545 1.00 87.81 84 ASP A C 1
ATOM 617 O O . ASP A 1 84 ? 16.546 -16.342 -10.165 1.00 87.81 84 ASP A O 1
ATOM 621 N N . ASP A 1 85 ? 16.971 -15.104 -8.349 1.00 88.75 85 ASP A N 1
ATOM 622 C CA . ASP A 1 85 ? 15.721 -15.355 -7.627 1.00 88.75 85 ASP A CA 1
ATOM 623 C C . ASP A 1 85 ? 14.665 -14.249 -7.802 1.00 88.75 85 ASP A C 1
ATOM 625 O O . ASP A 1 85 ? 13.607 -14.301 -7.170 1.00 88.75 85 ASP A O 1
ATOM 629 N N . MET A 1 86 ? 14.923 -13.250 -8.653 1.00 85.56 86 MET A N 1
ATOM 630 C CA . MET A 1 86 ? 14.055 -12.087 -8.825 1.00 85.56 86 MET A CA 1
ATOM 631 C C . MET A 1 86 ? 13.608 -11.936 -10.278 1.00 85.56 86 MET A C 1
ATOM 633 O O . MET A 1 86 ? 14.413 -11.697 -11.172 1.00 85.56 86 MET A O 1
ATOM 637 N N . ALA A 1 87 ? 12.299 -12.027 -10.509 1.00 87.50 87 ALA A N 1
ATOM 638 C CA . ALA A 1 87 ? 11.734 -11.726 -11.815 1.00 87.50 87 ALA A CA 1
ATOM 639 C C . ALA A 1 87 ? 11.812 -10.221 -12.098 1.00 87.50 87 ALA A C 1
ATOM 641 O O . ALA A 1 87 ? 11.525 -9.392 -11.234 1.00 87.50 87 ALA A O 1
ATOM 642 N N . VAL A 1 88 ? 12.145 -9.889 -13.339 1.00 88.94 88 VAL A N 1
ATOM 643 C CA . VAL A 1 88 ? 12.224 -8.513 -13.830 1.00 88.94 88 VAL A CA 1
ATOM 644 C C . VAL A 1 88 ? 10.856 -7.820 -13.843 1.00 88.94 88 VAL A C 1
ATOM 646 O O . VAL A 1 88 ? 10.715 -6.661 -13.461 1.00 88.94 88 VAL A O 1
ATOM 649 N N . TYR A 1 89 ? 9.836 -8.552 -14.283 1.00 87.06 89 TYR A N 1
ATOM 650 C CA . TYR A 1 89 ? 8.438 -8.143 -14.284 1.00 87.06 89 TYR A CA 1
ATOM 651 C C . TYR A 1 89 ? 7.553 -9.386 -14.171 1.00 87.06 89 TYR A C 1
ATOM 653 O O . TYR A 1 89 ? 7.997 -10.515 -14.393 1.00 87.06 89 TYR A O 1
ATOM 661 N N . THR A 1 90 ? 6.280 -9.181 -13.848 1.00 86.81 90 THR A N 1
ATOM 662 C CA . THR A 1 90 ? 5.261 -10.236 -13.823 1.00 86.81 90 THR A CA 1
ATOM 663 C C . THR A 1 90 ? 4.165 -9.943 -14.844 1.00 86.81 90 THR A C 1
ATOM 665 O O . THR A 1 90 ? 3.876 -8.788 -15.160 1.00 86.81 90 THR A O 1
ATOM 668 N N . THR A 1 91 ? 3.534 -10.991 -15.374 1.00 87.38 91 THR A N 1
ATOM 669 C CA . THR A 1 91 ? 2.419 -10.891 -16.332 1.00 87.38 91 THR A CA 1
ATOM 670 C C . THR A 1 91 ? 1.148 -11.500 -15.753 1.00 87.38 91 THR A C 1
ATOM 672 O O . THR A 1 91 ? 1.224 -12.415 -14.938 1.00 87.38 91 THR A O 1
ATOM 675 N N . GLY A 1 92 ? -0.024 -11.051 -16.211 1.00 89.00 92 GLY A N 1
ATOM 676 C CA . GLY A 1 92 ? -1.311 -11.575 -15.732 1.00 89.00 92 GLY A CA 1
ATOM 677 C C . GLY A 1 92 ? -1.749 -11.015 -14.375 1.00 89.00 92 GLY A C 1
ATOM 678 O O . GLY A 1 92 ? -2.621 -11.590 -13.727 1.00 89.00 92 GLY A O 1
ATOM 679 N N . ASN A 1 93 ? -1.161 -9.896 -13.942 1.00 89.50 93 ASN A N 1
ATOM 680 C CA . ASN A 1 93 ? -1.556 -9.216 -12.713 1.00 89.50 93 ASN A CA 1
ATOM 681 C C . ASN A 1 93 ? -2.972 -8.644 -12.845 1.00 89.50 93 ASN A C 1
ATOM 683 O O . ASN A 1 93 ? -3.306 -8.002 -13.843 1.00 89.50 93 ASN A O 1
ATOM 687 N N . LYS A 1 94 ? -3.787 -8.813 -11.804 1.00 93.25 94 LYS A N 1
ATOM 688 C CA . LYS A 1 94 ? -5.053 -8.093 -11.672 1.00 93.25 94 LYS A CA 1
ATOM 689 C C . LYS A 1 94 ? -4.763 -6.729 -11.050 1.00 93.25 94 LYS A C 1
ATOM 691 O O . LYS A 1 94 ? -4.455 -6.650 -9.867 1.00 93.25 94 LYS A O 1
ATOM 696 N N . VAL A 1 95 ? -4.843 -5.672 -11.853 1.00 90.62 95 VAL A N 1
ATOM 697 C CA . VAL A 1 95 ? -4.611 -4.293 -11.401 1.00 90.62 95 VAL A CA 1
ATOM 698 C C . VAL A 1 95 ? -5.952 -3.615 -11.140 1.00 90.62 95 VAL A C 1
ATOM 700 O O . VAL A 1 95 ? -6.828 -3.627 -12.004 1.00 90.62 95 VAL A O 1
ATOM 703 N N . ALA A 1 96 ? -6.104 -3.028 -9.954 1.00 94.12 96 ALA A N 1
ATOM 704 C CA . ALA A 1 96 ? -7.221 -2.158 -9.603 1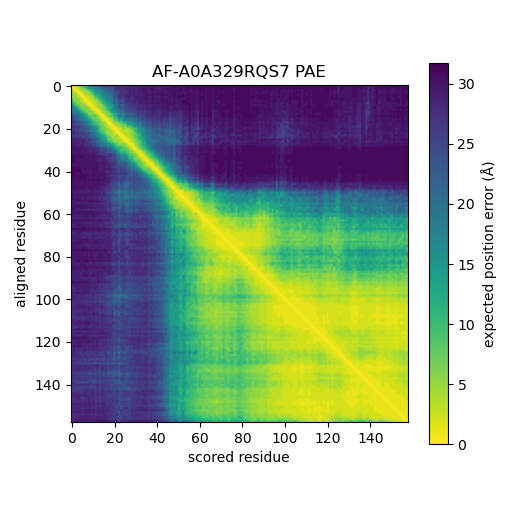.00 94.12 96 ALA A CA 1
ATOM 705 C C . ALA A 1 96 ? -6.695 -0.729 -9.426 1.00 94.12 96 ALA A C 1
ATOM 707 O O . ALA A 1 96 ? -5.740 -0.506 -8.681 1.00 94.12 96 ALA A O 1
ATOM 708 N N . SER A 1 97 ? -7.292 0.225 -10.137 1.00 94.44 97 SER A N 1
ATOM 709 C CA . SER A 1 97 ? -6.953 1.644 -10.027 1.00 94.44 97 SER A CA 1
ATOM 710 C C . SER A 1 97 ? -7.999 2.350 -9.180 1.00 94.44 97 SER A C 1
ATOM 712 O O . SER A 1 97 ? -9.187 2.260 -9.479 1.00 94.44 97 SER A O 1
ATOM 714 N N . TYR A 1 98 ? -7.542 3.076 -8.164 1.00 94.75 98 TYR A N 1
ATOM 715 C CA . TYR A 1 98 ? -8.386 3.904 -7.310 1.00 94.75 98 TYR A CA 1
ATOM 716 C C . TYR A 1 98 ? -8.182 5.363 -7.680 1.00 94.75 98 TYR A C 1
ATOM 718 O O . TYR A 1 98 ? -7.048 5.843 -7.732 1.00 94.75 98 TYR A O 1
ATOM 726 N N . THR A 1 99 ? -9.275 6.056 -7.981 1.00 95.38 99 THR A N 1
ATOM 727 C CA . THR A 1 99 ? -9.209 7.460 -8.429 1.00 95.38 99 THR A CA 1
ATOM 728 C C . THR A 1 99 ? -9.405 8.443 -7.285 1.00 95.38 99 THR A C 1
ATOM 730 O O . THR A 1 99 ? -9.045 9.614 -7.402 1.00 95.38 99 THR A O 1
ATOM 733 N N . VAL A 1 100 ? -9.923 7.955 -6.158 1.00 94.94 100 VAL A N 1
ATOM 734 C CA . VAL A 1 100 ? -10.126 8.720 -4.933 1.00 94.94 100 VAL A CA 1
ATOM 735 C C . VAL A 1 100 ? -9.559 7.966 -3.735 1.00 94.94 100 VAL A C 1
ATOM 737 O O . VAL A 1 100 ? -9.496 6.737 -3.715 1.00 94.94 100 VAL A O 1
ATOM 740 N N . ALA A 1 101 ? -9.134 8.723 -2.723 1.00 93.69 101 ALA A N 1
ATOM 741 C CA . ALA A 1 101 ? -8.496 8.163 -1.535 1.00 93.69 101 ALA A CA 1
ATOM 742 C C . ALA A 1 101 ? -9.428 7.233 -0.741 1.00 93.69 101 ALA A C 1
ATOM 744 O O . ALA A 1 101 ? -8.958 6.237 -0.202 1.00 93.69 101 ALA A O 1
ATOM 745 N N . ASP A 1 102 ? -10.728 7.537 -0.699 1.00 95.06 102 ASP A N 1
ATOM 746 C CA . ASP A 1 102 ? -11.728 6.721 0.001 1.00 95.06 102 ASP A CA 1
ATOM 747 C C . ASP A 1 102 ? -11.748 5.273 -0.518 1.00 95.06 102 ASP A C 1
ATOM 749 O O . ASP A 1 102 ? -11.572 4.338 0.256 1.00 95.06 102 ASP A O 1
ATOM 753 N N . GLU A 1 103 ? -11.829 5.072 -1.837 1.00 96.19 103 GLU A N 1
ATOM 754 C CA . GLU A 1 103 ? -11.801 3.731 -2.43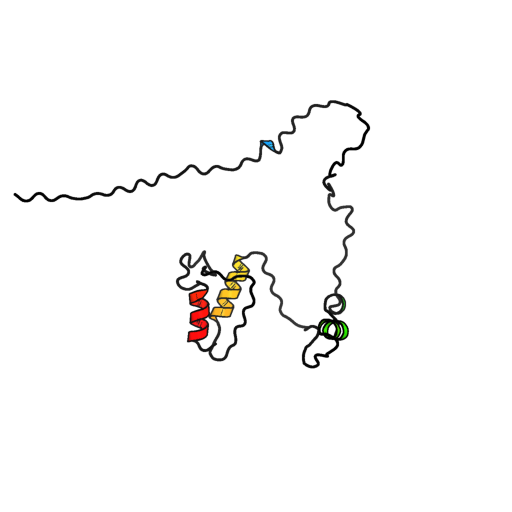9 1.00 96.19 103 GLU A CA 1
ATOM 755 C C . GLU A 1 103 ? -10.521 2.963 -2.081 1.00 96.19 103 GLU A C 1
ATOM 757 O O . GLU A 1 103 ? -10.579 1.781 -1.736 1.00 96.19 103 GLU A O 1
ATOM 762 N N . PHE A 1 104 ? -9.369 3.642 -2.122 1.00 95.69 104 PHE A N 1
ATOM 763 C CA . PHE A 1 104 ? -8.085 3.045 -1.764 1.00 95.69 104 PHE A CA 1
ATOM 764 C C . PHE A 1 104 ? -8.054 2.607 -0.296 1.00 95.69 104 PHE A C 1
ATOM 766 O O . PHE A 1 104 ? -7.707 1.464 -0.004 1.00 95.69 104 PHE A O 1
ATOM 773 N N . PHE A 1 105 ? -8.417 3.490 0.638 1.00 96.25 105 PHE A N 1
ATOM 774 C CA . PHE A 1 105 ? -8.355 3.168 2.063 1.00 96.25 105 PHE A CA 1
ATOM 775 C C . PHE A 1 105 ? -9.433 2.169 2.494 1.00 96.25 105 PHE A C 1
ATOM 777 O O . PHE A 1 105 ? -9.168 1.350 3.377 1.00 96.25 105 PHE A O 1
ATOM 784 N N . ASN A 1 106 ? -10.592 2.161 1.832 1.00 96.81 106 ASN A N 1
ATOM 785 C CA . ASN A 1 106 ? -11.615 1.135 2.015 1.00 96.81 106 ASN A CA 1
ATOM 786 C C . ASN A 1 106 ? -11.088 -0.243 1.598 1.00 96.81 106 ASN A C 1
ATOM 788 O O . ASN A 1 106 ? -11.168 -1.181 2.388 1.00 96.81 106 ASN A O 1
ATOM 792 N N . ALA A 1 107 ? -10.464 -0.350 0.421 1.00 97.31 107 ALA A N 1
ATOM 793 C CA . ALA A 1 107 ? -9.857 -1.600 -0.031 1.00 97.31 107 ALA A CA 1
ATOM 794 C C . ALA A 1 107 ? -8.722 -2.068 0.895 1.00 97.31 107 ALA A C 1
ATOM 796 O O . ALA A 1 107 ? -8.676 -3.235 1.271 1.00 97.31 107 ALA A O 1
ATOM 797 N N . VAL A 1 108 ? -7.845 -1.154 1.331 1.00 96.19 108 VAL A N 1
ATOM 798 C CA . VAL A 1 108 ? -6.780 -1.470 2.298 1.00 96.19 108 VAL A CA 1
ATOM 799 C C . VAL A 1 108 ? -7.364 -1.992 3.611 1.00 96.19 108 VAL A C 1
ATOM 801 O O . VAL A 1 108 ? -6.859 -2.971 4.156 1.00 96.19 108 VAL A O 1
ATOM 804 N N . TYR A 1 109 ? -8.419 -1.365 4.136 1.00 97.56 109 TYR A N 1
ATOM 805 C CA . TYR A 1 109 ? -9.085 -1.848 5.344 1.00 97.56 109 TYR A CA 1
ATOM 806 C C . TYR A 1 109 ? -9.664 -3.251 5.151 1.00 97.56 109 TYR A C 1
ATOM 808 O O . TYR A 1 109 ? -9.473 -4.100 6.024 1.00 97.56 109 TYR A O 1
ATOM 816 N N . ASP A 1 110 ? -10.356 -3.493 4.038 1.00 97.12 110 ASP A N 1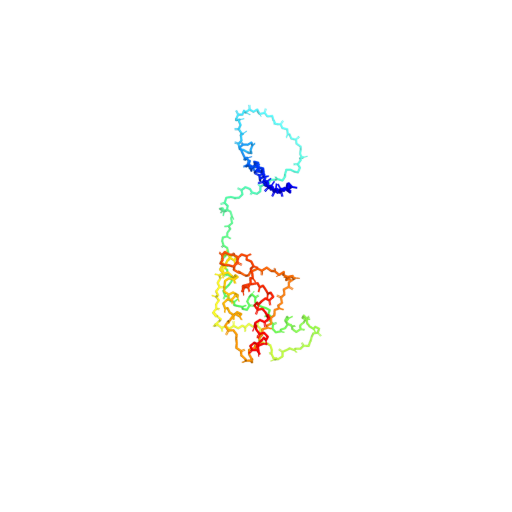
ATOM 817 C CA . ASP A 1 110 ? -10.989 -4.779 3.747 1.00 97.12 110 ASP A CA 1
ATOM 818 C C . ASP A 1 110 ? -9.936 -5.894 3.618 1.00 97.12 110 ASP A C 1
ATOM 820 O O . ASP A 1 110 ? -10.065 -6.930 4.275 1.00 97.12 110 ASP A O 1
ATOM 824 N N . ASP A 1 111 ? -8.848 -5.649 2.880 1.00 96.56 111 ASP A N 1
ATOM 825 C CA . ASP A 1 111 ? -7.742 -6.599 2.705 1.00 96.56 111 ASP A CA 1
ATOM 826 C C . ASP A 1 111 ? -7.048 -6.917 4.040 1.00 96.56 111 ASP A C 1
ATOM 828 O O . ASP A 1 111 ? -6.841 -8.081 4.387 1.00 96.56 111 ASP A O 1
ATOM 832 N N . LEU A 1 112 ? -6.728 -5.892 4.838 1.00 97.06 112 LEU A N 1
ATOM 833 C CA . LEU A 1 112 ? -6.088 -6.067 6.147 1.00 97.06 112 LEU A CA 1
ATOM 834 C C . LEU A 1 112 ? -7.015 -6.734 7.172 1.00 97.06 112 LEU A C 1
ATOM 836 O O . LEU A 1 112 ? -6.553 -7.446 8.065 1.00 97.06 11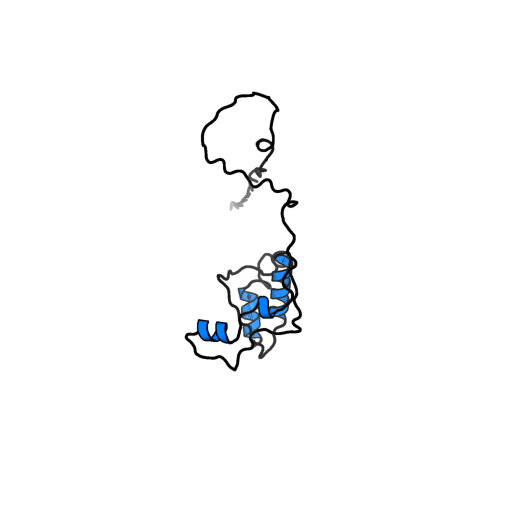2 LEU A O 1
ATOM 840 N N . SER A 1 113 ? -8.322 -6.507 7.072 1.00 96.06 113 SER A N 1
ATOM 841 C CA . SER A 1 113 ? -9.312 -7.116 7.966 1.00 96.06 113 SER A CA 1
ATOM 842 C C . SER A 1 113 ? -9.596 -8.575 7.614 1.00 96.06 113 SER A C 1
ATOM 844 O O . SER A 1 113 ? -10.042 -9.323 8.482 1.00 96.06 113 SER A O 1
ATOM 846 N N . ALA A 1 114 ? -9.329 -8.982 6.371 1.00 96.44 114 ALA A N 1
ATOM 847 C CA . ALA A 1 114 ? -9.524 -10.343 5.883 1.00 96.44 114 ALA A CA 1
ATOM 848 C C . ALA A 1 114 ? -8.351 -11.294 6.186 1.00 96.44 114 ALA A C 1
ATOM 850 O O . ALA A 1 114 ? -8.455 -12.484 5.881 1.00 96.44 114 ALA A O 1
ATOM 851 N N . THR A 1 115 ? -7.255 -10.801 6.775 1.00 96.75 115 THR A N 1
ATOM 852 C CA . THR A 1 115 ? -6.089 -11.631 7.115 1.00 96.75 115 THR A CA 1
ATOM 853 C C . THR A 1 115 ? -6.413 -12.686 8.173 1.00 96.75 115 THR A C 1
ATOM 855 O O . THR A 1 115 ? -7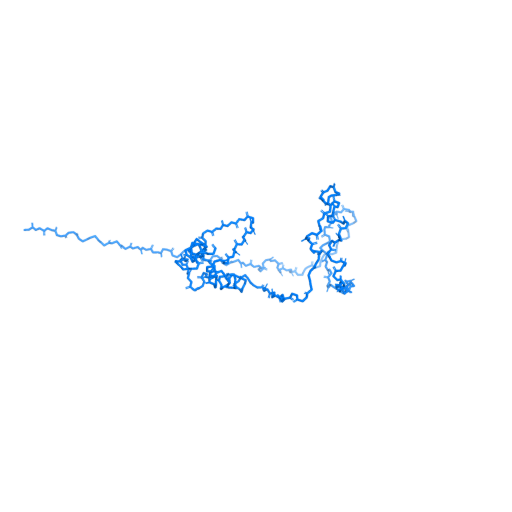.190 -12.450 9.105 1.00 96.75 115 THR A O 1
ATOM 858 N N . ASN A 1 116 ? -5.768 -13.841 8.047 1.00 95.94 116 ASN A N 1
ATOM 859 C CA . ASN A 1 116 ? -5.933 -15.019 8.890 1.00 95.94 116 ASN A CA 1
ATOM 860 C C . ASN A 1 116 ? -4.592 -15.458 9.492 1.00 95.94 116 ASN A C 1
ATOM 862 O O . ASN A 1 116 ? -3.535 -14.904 9.194 1.00 95.94 116 ASN A O 1
ATOM 866 N N . GLU A 1 117 ? -4.647 -16.481 10.341 1.00 97.75 117 GLU A N 1
ATOM 867 C CA . GLU A 1 117 ? -3.457 -17.090 10.930 1.00 97.75 117 GLU A CA 1
ATOM 868 C C . GLU A 1 117 ? -2.468 -17.552 9.846 1.00 97.75 117 GLU A C 1
ATOM 870 O O . GLU A 1 117 ? -2.834 -18.276 8.917 1.00 97.75 117 GLU A O 1
ATOM 875 N N . GLY A 1 118 ? -1.204 -17.148 9.981 1.00 96.69 118 GLY A N 1
ATOM 876 C CA . GLY A 1 118 ? -0.122 -17.501 9.061 1.00 96.69 118 GLY A CA 1
ATOM 877 C C . GLY A 1 118 ? 0.002 -16.606 7.824 1.00 96.69 118 GLY A C 1
ATOM 878 O O . GLY A 1 118 ? 0.982 -16.752 7.083 1.00 96.69 118 GLY A O 1
ATOM 879 N N . ASP A 1 119 ? -0.928 -15.669 7.609 1.00 97.00 119 ASP A N 1
ATOM 880 C CA . ASP A 1 119 ? -0.746 -14.617 6.610 1.00 97.00 119 ASP A CA 1
ATOM 881 C C . ASP A 1 119 ? 0.436 -13.715 6.998 1.00 97.00 119 ASP A C 1
ATOM 883 O O . ASP A 1 119 ? 0.916 -13.727 8.127 1.00 97.00 119 ASP A O 1
ATOM 887 N N . ARG A 1 120 ? 0.972 -12.962 6.032 1.00 95.56 120 ARG A N 1
ATOM 888 C CA . ARG A 1 120 ? 2.069 -12.019 6.285 1.00 95.56 120 ARG A CA 1
ATOM 889 C C . ARG A 1 120 ? 1.719 -10.659 5.730 1.00 95.56 120 ARG A C 1
ATOM 891 O O . ARG A 1 120 ? 1.508 -10.520 4.526 1.00 95.56 120 ARG A O 1
ATOM 898 N N . VAL A 1 121 ? 1.749 -9.651 6.593 1.00 95.81 121 VAL A N 1
ATOM 899 C CA . VAL A 1 121 ? 1.519 -8.257 6.206 1.00 95.81 121 VAL A CA 1
ATOM 900 C C . VAL A 1 121 ? 2.837 -7.491 6.207 1.00 95.81 121 VAL A C 1
ATOM 902 O O . VAL A 1 121 ? 3.515 -7.376 7.225 1.00 95.81 121 VAL A O 1
ATOM 905 N N . MET A 1 122 ? 3.202 -6.939 5.049 1.00 94.00 122 MET A N 1
ATOM 906 C CA . MET A 1 122 ? 4.369 -6.069 4.899 1.00 94.00 122 MET A CA 1
ATOM 907 C C . MET A 1 122 ? 3.909 -4.658 4.539 1.00 94.00 122 MET A C 1
ATOM 909 O O . MET A 1 122 ? 3.299 -4.452 3.493 1.00 94.00 122 MET A O 1
ATOM 913 N N . LEU A 1 123 ? 4.231 -3.683 5.390 1.00 93.56 123 LEU A N 1
ATOM 914 C CA . LEU A 1 123 ? 3.947 -2.270 5.151 1.00 93.56 123 LEU A CA 1
ATOM 915 C C . LEU A 1 123 ? 5.253 -1.500 4.954 1.00 93.56 123 LEU A C 1
ATOM 917 O O . LEU A 1 123 ? 6.107 -1.471 5.839 1.00 93.56 123 LEU A O 1
ATOM 921 N N . ALA A 1 124 ? 5.365 -0.816 3.819 1.00 94.31 124 ALA A N 1
ATOM 922 C CA . ALA A 1 124 ? 6.391 0.186 3.571 1.00 94.31 124 ALA A CA 1
ATOM 923 C C . ALA A 1 124 ? 5.701 1.531 3.322 1.00 94.31 124 ALA A C 1
ATOM 925 O O . ALA A 1 124 ? 4.923 1.670 2.383 1.00 94.31 124 ALA A O 1
ATOM 926 N N . THR A 1 125 ? 5.962 2.516 4.179 1.00 91.94 125 THR A N 1
ATOM 927 C CA . THR A 1 125 ? 5.400 3.866 4.058 1.00 91.94 125 THR A CA 1
ATOM 928 C C . THR A 1 125 ? 6.429 4.905 4.480 1.00 91.94 125 THR A C 1
ATOM 930 O O . THR A 1 125 ? 7.302 4.627 5.301 1.00 91.94 125 THR A O 1
ATOM 933 N N . TRP A 1 126 ? 6.306 6.117 3.939 1.00 93.56 126 TRP A N 1
ATOM 934 C CA . TRP A 1 126 ? 7.069 7.270 4.409 1.00 93.56 126 TRP A CA 1
ATOM 935 C C . TRP A 1 126 ? 6.676 7.669 5.840 1.00 93.56 126 TRP A C 1
ATOM 937 O O . TRP A 1 126 ? 7.531 8.003 6.656 1.00 93.56 126 TRP A O 1
ATOM 947 N N . MET A 1 127 ? 5.375 7.627 6.151 1.00 93.00 127 MET A N 1
ATOM 948 C CA . MET A 1 127 ? 4.825 7.978 7.460 1.00 93.00 127 MET A CA 1
ATOM 949 C C . MET A 1 127 ? 3.543 7.184 7.739 1.00 93.00 127 MET A C 1
ATOM 951 O O . MET A 1 127 ? 2.765 6.907 6.826 1.00 93.00 127 MET A O 1
ATOM 955 N N . ALA A 1 128 ? 3.312 6.844 9.007 1.00 89.94 128 ALA A N 1
ATOM 956 C CA . ALA A 1 128 ? 2.054 6.286 9.496 1.00 89.94 128 ALA A CA 1
ATOM 957 C C . ALA A 1 128 ? 1.473 7.190 10.592 1.00 89.94 128 ALA A C 1
ATOM 959 O O . ALA A 1 128 ? 2.218 7.780 11.378 1.00 89.94 128 ALA A O 1
ATOM 960 N N . ALA A 1 129 ? 0.146 7.286 10.650 1.00 91.56 129 ALA A N 1
ATOM 961 C CA . ALA A 1 129 ? -0.583 8.062 11.647 1.00 91.56 129 ALA A CA 1
ATOM 962 C C . ALA A 1 129 ? -1.712 7.222 12.256 1.00 91.56 129 ALA A C 1
ATOM 964 O O . ALA A 1 129 ? -2.254 6.328 11.609 1.00 91.56 129 ALA A O 1
ATOM 965 N N . LEU A 1 130 ? -2.082 7.527 13.502 1.00 93.75 130 LEU A N 1
ATOM 966 C CA . LEU A 1 130 ? -3.157 6.844 14.227 1.00 93.75 130 LEU A CA 1
ATOM 967 C C . LEU A 1 130 ? -4.528 7.409 13.831 1.00 93.75 130 LEU A C 1
ATOM 969 O O . LEU A 1 130 ? -5.203 8.045 14.636 1.00 93.75 130 LEU A O 1
ATOM 973 N N . VAL A 1 131 ? -4.898 7.220 12.567 1.00 94.56 131 VAL A N 1
ATOM 974 C CA . VAL A 1 131 ? -6.154 7.708 11.980 1.00 94.56 131 VAL A CA 1
ATOM 975 C C . VAL A 1 131 ? -7.031 6.539 11.516 1.00 94.56 131 VAL A C 1
ATOM 977 O O . VAL A 1 131 ? -6.495 5.464 11.229 1.00 94.56 131 VAL A O 1
ATOM 980 N N . PRO A 1 132 ? -8.365 6.710 11.459 1.00 97.00 132 PRO A N 1
ATOM 981 C CA . PRO A 1 132 ? -9.257 5.738 10.832 1.00 97.00 132 PRO A CA 1
ATOM 982 C C . PRO A 1 132 ? -8.968 5.596 9.337 1.00 97.00 132 PRO A C 1
ATOM 984 O O . PRO A 1 132 ? -8.815 6.594 8.637 1.00 97.00 132 PRO A O 1
ATOM 987 N N . LEU A 1 133 ? -8.956 4.355 8.850 1.00 96.50 133 LEU A N 1
ATOM 988 C CA . LEU A 1 133 ? -8.944 4.044 7.419 1.00 96.50 133 LEU A CA 1
ATOM 989 C C . LEU A 1 133 ? -10.300 4.351 6.769 1.00 96.50 133 LEU A C 1
ATOM 991 O O . LEU A 1 133 ? -10.335 4.734 5.608 1.00 96.50 133 LEU A O 1
ATOM 995 N N . LYS A 1 134 ? -11.402 4.242 7.529 1.00 97.12 134 LYS A N 1
ATOM 996 C CA . LYS A 1 134 ? -12.765 4.568 7.068 1.00 97.12 134 LYS A CA 1
ATOM 997 C C . LYS A 1 134 ? -13.399 5.646 7.962 1.00 97.12 134 LYS A C 1
ATOM 999 O O . LYS A 1 134 ? -14.240 5.313 8.803 1.00 97.12 134 LYS A O 1
ATOM 1004 N N . PRO A 1 135 ? -12.974 6.919 7.861 1.00 96.19 135 PRO A N 1
ATOM 1005 C CA . PRO A 1 135 ? -13.456 7.998 8.729 1.00 96.19 135 PRO A CA 1
ATOM 1006 C C . PRO A 1 135 ? -14.956 8.278 8.589 1.00 96.19 135 PRO A C 1
ATOM 1008 O O . PRO A 1 135 ? -15.574 8.697 9.562 1.00 96.19 135 PRO A O 1
ATOM 1011 N N . ASP A 1 136 ? -15.547 8.024 7.420 1.00 94.81 136 ASP A N 1
ATOM 1012 C CA . ASP A 1 136 ? -16.974 8.273 7.179 1.00 94.81 136 ASP A CA 1
ATOM 1013 C C . ASP A 1 136 ? -17.879 7.268 7.915 1.00 94.81 136 ASP A C 1
ATOM 1015 O O . ASP A 1 136 ? -19.000 7.599 8.305 1.00 94.81 136 ASP A O 1
ATOM 1019 N N . GLU A 1 137 ? -17.382 6.051 8.158 1.00 95.81 137 GLU A N 1
ATOM 1020 C CA . GLU A 1 137 ? -18.100 4.991 8.879 1.00 95.81 137 GLU A CA 1
ATOM 1021 C C . GLU A 1 137 ? -17.718 4.919 10.365 1.00 95.81 137 GLU A C 1
ATOM 1023 O O . GLU A 1 137 ? -18.562 4.642 11.220 1.00 95.81 137 GLU A O 1
ATOM 1028 N N . ASP A 1 138 ? -16.449 5.173 10.690 1.00 96.94 138 ASP A N 1
ATOM 1029 C CA . ASP A 1 138 ? -15.920 5.189 12.056 1.00 96.94 138 ASP A CA 1
ATOM 1030 C C . ASP A 1 138 ? -15.030 6.424 12.275 1.00 96.94 138 ASP A C 1
ATOM 1032 O O . ASP A 1 138 ? -13.797 6.325 12.283 1.00 96.94 138 ASP A O 1
ATOM 1036 N N . PRO A 1 139 ? -15.642 7.598 12.526 1.00 95.88 139 PRO A N 1
ATOM 1037 C CA . PRO A 1 139 ? -14.910 8.851 12.718 1.00 95.88 139 PRO A CA 1
ATOM 1038 C C . PRO A 1 139 ? -13.939 8.825 13.901 1.00 95.88 139 PRO A C 1
ATOM 1040 O O . PRO A 1 139 ? -13.024 9.640 13.987 1.00 95.88 139 PRO A O 1
ATOM 1043 N N . THR A 1 140 ? -14.156 7.911 14.851 1.00 95.81 140 THR A N 1
ATOM 1044 C CA . THR A 1 140 ? -13.325 7.778 16.052 1.00 95.81 140 THR A CA 1
ATOM 1045 C C . THR A 1 140 ? -12.173 6.792 15.888 1.00 95.81 140 THR A C 1
ATOM 1047 O O . THR A 1 140 ? -11.300 6.757 16.751 1.00 95.81 140 THR A O 1
ATOM 1050 N N . GLY A 1 141 ? -12.178 5.982 14.826 1.00 96.31 141 GLY A N 1
ATOM 1051 C CA . GLY A 1 141 ? -11.188 4.934 14.588 1.00 96.31 141 GLY A CA 1
ATOM 1052 C C . GLY A 1 141 ? -11.191 3.805 15.616 1.00 96.31 141 GLY A C 1
ATOM 1053 O O . GLY A 1 141 ? -10.197 3.103 15.742 1.00 96.31 141 GLY A O 1
ATOM 1054 N N . LYS A 1 142 ? -12.287 3.588 16.352 1.00 97.00 142 LYS A N 1
ATOM 1055 C CA . LYS A 1 142 ? -12.363 2.516 17.365 1.00 97.00 142 LYS A CA 1
ATOM 1056 C C . LYS A 1 142 ? -12.286 1.109 16.771 1.00 97.00 142 LYS A C 1
ATOM 1058 O O . LYS A 1 142 ? -12.008 0.160 17.499 1.00 97.00 142 LYS A O 1
ATOM 1063 N N . LYS A 1 143 ? -12.592 0.972 15.484 1.00 96.81 143 LYS A N 1
ATOM 1064 C CA . LYS A 1 143 ? -12.549 -0.271 14.715 1.00 96.81 143 LYS A CA 1
ATOM 1065 C C . LYS A 1 143 ? -11.660 -0.134 13.483 1.00 96.81 143 LYS A C 1
ATOM 1067 O O . LYS A 1 143 ? -10.940 -1.071 13.159 1.00 96.81 143 LYS A O 1
ATOM 1072 N N . THR A 1 144 ? -11.734 0.996 12.780 1.00 97.81 144 THR A N 1
ATOM 1073 C CA . THR A 1 144 ? -11.006 1.201 11.514 1.00 97.81 144 THR A CA 1
ATOM 1074 C C . THR A 1 144 ? -9.707 1.980 11.694 1.00 97.81 144 THR A C 1
ATOM 1076 O O . THR A 1 144 ? -9.016 2.244 10.714 1.00 97.81 144 THR A O 1
ATOM 1079 N N . GLY A 1 145 ? -9.357 2.345 12.932 1.00 97.44 145 GLY A N 1
ATOM 1080 C CA . GLY A 1 145 ? -8.099 3.001 13.266 1.00 97.44 145 GLY A CA 1
ATOM 1081 C C . GLY A 1 145 ? -6.891 2.161 12.875 1.00 97.44 145 GLY A C 1
ATOM 1082 O O . GLY A 1 145 ? -6.887 0.939 13.023 1.00 97.44 145 GLY A O 1
ATOM 1083 N N . PHE A 1 146 ? -5.841 2.825 12.385 1.00 96.12 146 PHE A N 1
ATOM 1084 C CA . PHE A 1 146 ? -4.597 2.166 11.988 1.00 96.12 146 PHE A CA 1
ATOM 1085 C C . PHE A 1 146 ? -4.065 1.223 13.081 1.00 96.12 146 PHE A C 1
ATOM 1087 O O . PHE A 1 146 ? -3.702 0.083 12.805 1.00 96.12 146 PHE A O 1
ATOM 1094 N N . LYS A 1 147 ? -4.058 1.665 14.346 1.00 95.94 147 LYS A N 1
ATOM 1095 C CA . LYS A 1 147 ? -3.592 0.838 15.466 1.00 95.94 147 LYS A CA 1
ATOM 1096 C C . LYS A 1 147 ? -4.467 -0.398 15.641 1.00 95.94 147 LYS A C 1
ATOM 1098 O O . LYS A 1 147 ? -3.936 -1.487 15.823 1.00 95.94 147 LYS A O 1
ATOM 1103 N N . GLU A 1 148 ? -5.777 -0.222 15.637 1.00 97.75 148 GLU A N 1
ATOM 1104 C CA . GLU A 1 148 ? -6.778 -1.252 15.893 1.00 97.75 148 GLU A CA 1
ATOM 1105 C C . GLU A 1 148 ? -6.728 -2.328 14.806 1.00 97.75 148 GLU A C 1
ATOM 1107 O O . GLU A 1 148 ? -6.691 -3.516 15.119 1.00 97.75 148 GLU A O 1
ATOM 1112 N N . VAL A 1 149 ? -6.620 -1.914 13.541 1.00 97.44 149 VAL A N 1
ATOM 1113 C CA . VAL A 1 149 ? -6.488 -2.818 12.392 1.00 97.44 149 VAL A CA 1
ATOM 1114 C C . VAL A 1 149 ? -5.221 -3.660 12.511 1.00 97.44 149 VAL A C 1
ATOM 1116 O O . VAL A 1 149 ? -5.304 -4.886 12.492 1.00 97.44 149 VAL A O 1
ATOM 1119 N N . PHE A 1 150 ? -4.057 -3.031 12.703 1.00 96.88 150 PHE A N 1
ATOM 1120 C CA . PHE A 1 150 ? -2.790 -3.764 12.791 1.00 96.88 150 PHE A CA 1
ATOM 1121 C C . PHE A 1 150 ? -2.682 -4.621 14.055 1.00 96.88 150 PHE A C 1
ATOM 1123 O O . PHE A 1 150 ? -2.146 -5.725 13.999 1.00 96.88 150 PHE A O 1
ATOM 1130 N N . SER A 1 151 ? -3.235 -4.162 15.179 1.00 96.56 151 SER A N 1
ATOM 1131 C CA . SER A 1 151 ? -3.312 -4.973 16.401 1.00 96.56 151 SER A CA 1
ATOM 1132 C C . SER A 1 151 ? -4.185 -6.207 16.169 1.00 96.56 151 SER A C 1
ATOM 1134 O O . SER A 1 151 ? -3.786 -7.310 16.525 1.00 96.56 151 SER A O 1
ATOM 1136 N N . GLY A 1 152 ? -5.319 -6.046 15.479 1.00 97.38 152 GLY A N 1
ATOM 1137 C CA . GLY A 1 152 ? -6.195 -7.154 15.114 1.00 97.38 152 GLY A CA 1
ATOM 1138 C C . GLY A 1 152 ? -5.520 -8.194 14.216 1.00 97.38 152 GLY A C 1
ATOM 1139 O O . GLY A 1 152 ? -5.771 -9.382 14.388 1.00 97.38 152 GLY A O 1
ATOM 1140 N N . ILE A 1 153 ? -4.666 -7.779 13.274 1.00 97.44 153 ILE A N 1
ATOM 1141 C CA . ILE A 1 153 ? -3.887 -8.707 12.430 1.00 97.44 153 ILE A CA 1
ATOM 1142 C C . ILE A 1 153 ? -2.984 -9.585 13.304 1.00 97.44 153 ILE A C 1
ATOM 1144 O O . ILE A 1 153 ? -3.025 -10.809 13.198 1.00 97.44 153 ILE A O 1
ATOM 1148 N N . VAL A 1 154 ? -2.235 -8.963 14.220 1.00 96.50 154 VAL A N 1
ATOM 1149 C CA . VAL A 1 154 ? -1.323 -9.670 15.133 1.00 96.50 154 VAL A CA 1
ATOM 1150 C C . VAL A 1 154 ? -2.087 -10.614 16.062 1.00 96.50 154 VAL A C 1
ATOM 1152 O O . VAL A 1 154 ? -1.668 -11.748 16.273 1.00 96.50 154 VAL A O 1
ATOM 1155 N N . GLU A 1 155 ? -3.231 -10.181 16.596 1.00 96.62 155 GLU A N 1
ATOM 1156 C CA . GLU A 1 155 ? -4.086 -11.013 17.453 1.00 96.62 155 GLU A CA 1
ATOM 1157 C C . GLU A 1 155 ? -4.623 -12.257 16.730 1.00 96.62 155 GLU A C 1
ATOM 1159 O O . GLU A 1 155 ? -4.819 -13.294 17.364 1.00 96.62 155 GLU A O 1
ATOM 1164 N N . ARG A 1 156 ? -4.830 -12.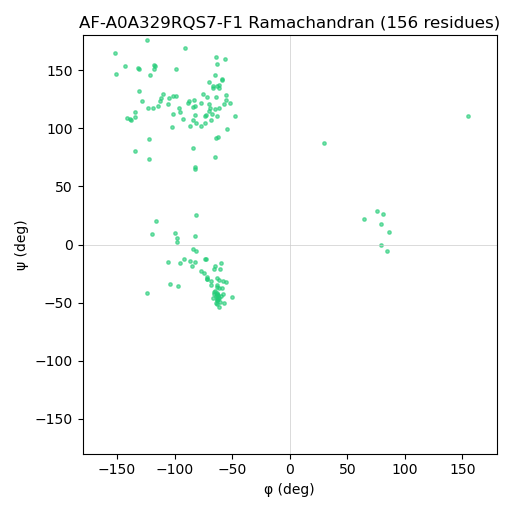177 15.408 1.00 96.12 156 ARG A N 1
ATOM 1165 C CA . ARG A 1 156 ? -5.226 -13.316 14.564 1.00 96.12 156 ARG A CA 1
ATOM 1166 C C . ARG A 1 156 ? -4.054 -14.215 14.151 1.00 96.12 156 ARG A C 1
ATOM 1168 O O . ARG A 1 156 ? -4.298 -15.261 13.559 1.00 96.12 156 ARG A O 1
ATOM 1175 N N . GLY A 1 157 ? -2.814 -13.843 14.471 1.00 93.88 157 GLY A N 1
ATOM 1176 C CA . GLY A 1 157 ? -1.615 -14.606 14.117 1.00 93.88 157 GLY A CA 1
ATOM 1177 C C . GLY A 1 157 ? -1.121 -14.389 12.682 1.00 93.88 157 GLY A C 1
ATOM 1178 O O . GLY A 1 157 ? -0.511 -15.305 12.127 1.00 93.88 157 GLY A O 1
ATOM 1179 N N . GLY A 1 158 ? -1.420 -13.229 12.083 1.00 86.00 158 GLY A N 1
ATOM 1180 C CA . GLY A 1 158 ? -0.839 -12.779 10.807 1.00 86.00 158 GLY A CA 1
ATOM 1181 C C . GLY A 1 158 ? 0.374 -11.859 10.955 1.00 86.00 158 GLY A C 1
ATOM 1182 O O . GLY A 1 158 ? 0.846 -11.662 12.101 1.00 86.00 158 GLY A O 1
#

Secondary structure (DSSP, 8-state):
-----------------------GGGS------------S-----------SSS--PPPPP--GGGTSPPHHHHHHTTTS---TT--S--SS------SSHHHHHHHHHHHHHT--TT-------S---S-BSSTTT-TT-TTTBHHHHHHHHHHTT-

pLDDT: mean 79.01, std 20.7, range [33.25, 97.81]

Solvent-accessible surface area (backbone atoms only — not comparable to full-atom values): 11030 Å² total; per-residue (Å²): 141,81,87,85,83,83,86,82,84,83,82,81,82,80,79,73,82,82,81,77,89,77,67,68,81,80,71,68,75,79,88,72,94,74,94,73,93,76,94,75,95,70,91,68,81,71,69,83,78,73,86,56,80,87,59,76,85,74,79,77,85,81,56,63,77,80,75,40,66,50,71,64,57,56,12,54,77,57,79,65,53,78,61,96,88,58,78,68,73,84,80,90,75,90,83,85,87,65,92,47,68,66,61,45,31,46,49,52,47,53,58,54,68,66,59,43,67,75,42,84,85,85,87,87,72,98,75,86,68,89,43,37,48,41,47,92,84,30,75,82,16,84,65,41,9,44,60,47,42,55,49,50,30,50,75,47,48,55